Protein AF-A0A380P941-F1 (afdb_monomer_lite)

Sequence (86 aa):
MPIQTAFADGLIRSDPTFNVRLPKASKQDKTVKYLEKAQMYVLLNEIEANPLTPRRFAIYISLLSGLRLGEVLALTLDDVDTNPKN

Secondary structure (DSSP, 8-state):
-HHHHHHHTTSSSS-TTTT--PPP---------PPPHHHHHHHHHHHHHS---HHHHHHHHHHHH---HHHHHH--GGG--SS---

Radius of gyration: 21.41 Å; chains: 1; bounding box: 41×23×50 Å

Organism: Weissella viridescens (NCBI:txid1629)

Structure (mmCIF, N/CA/C/O backbone):
data_AF-A0A380P941-F1
#
_entry.id   AF-A0A380P941-F1
#
loop_
_atom_site.group_PDB
_atom_site.id
_atom_site.type_symbol
_atom_site.label_atom_id
_atom_site.label_alt_id
_atom_site.label_comp_id
_atom_site.label_asym_id
_atom_site.label_entity_id
_atom_site.label_seq_id
_atom_site.pdbx_PDB_ins_code
_atom_site.Cartn_x
_atom_site.Cartn_y
_atom_site.Cartn_z
_atom_site.occupancy
_atom_site.B_iso_or_equiv
_atom_site.auth_seq_id
_atom_site.auth_comp_id
_atom_site.auth_asym_id
_atom_site.auth_atom_id
_atom_site.pdbx_PDB_model_num
ATOM 1 N N . MET A 1 1 ? -19.169 9.653 27.506 1.00 64.44 1 MET A N 1
ATOM 2 C CA . MET A 1 1 ? -18.639 8.905 26.342 1.00 64.44 1 MET A CA 1
ATOM 3 C C . MET A 1 1 ? -19.572 7.742 26.045 1.00 64.44 1 MET A C 1
ATOM 5 O O . MET A 1 1 ? -19.951 7.083 27.004 1.00 64.44 1 MET A O 1
ATOM 9 N N . PRO A 1 2 ? -19.903 7.456 24.772 1.00 82.56 2 PRO A N 1
ATOM 10 C CA . PRO A 1 2 ? -20.894 6.434 24.409 1.00 82.56 2 PRO A CA 1
ATOM 11 C C . PRO A 1 2 ? -20.608 5.047 25.005 1.00 82.56 2 PRO A C 1
ATOM 13 O O . PRO A 1 2 ? -21.520 4.378 25.471 1.00 82.56 2 PRO A O 1
ATOM 16 N N . ILE A 1 3 ? -19.331 4.650 25.066 1.00 87.06 3 ILE A N 1
ATOM 17 C CA . ILE A 1 3 ? -18.891 3.358 25.623 1.00 87.06 3 ILE A CA 1
ATOM 18 C C . ILE A 1 3 ? -19.139 3.258 27.135 1.00 87.06 3 ILE A C 1
ATOM 20 O O . ILE A 1 3 ? -19.604 2.231 27.617 1.00 87.06 3 ILE A O 1
ATOM 24 N N . GLN A 1 4 ? -18.868 4.329 27.885 1.00 86.06 4 GLN A N 1
ATOM 25 C CA . GLN A 1 4 ? -19.074 4.352 29.338 1.00 86.06 4 GLN A CA 1
ATOM 26 C C . GLN A 1 4 ? -20.561 4.307 29.690 1.00 86.06 4 GLN A C 1
ATOM 28 O O . GLN A 1 4 ? -20.953 3.615 30.623 1.00 86.06 4 GLN A O 1
ATOM 33 N N . THR A 1 5 ? -21.386 5.013 28.914 1.00 88.88 5 THR A N 1
ATOM 34 C CA . THR A 1 5 ? -22.845 4.981 29.047 1.00 88.88 5 THR A CA 1
ATOM 35 C C . THR A 1 5 ? -23.383 3.586 28.730 1.00 88.88 5 THR A C 1
ATOM 37 O O . THR A 1 5 ? -24.094 3.021 29.544 1.00 88.88 5 THR A O 1
ATOM 40 N N . ALA A 1 6 ? -22.937 2.957 27.637 1.00 88.62 6 ALA A N 1
ATOM 41 C CA . ALA A 1 6 ? -23.336 1.591 27.293 1.00 88.62 6 ALA A CA 1
ATOM 42 C C . ALA A 1 6 ? -22.923 0.542 28.344 1.00 88.62 6 ALA A C 1
ATOM 44 O O . ALA A 1 6 ? -23.636 -0.441 28.542 1.00 88.62 6 ALA A O 1
ATOM 45 N N . PHE A 1 7 ? -21.786 0.728 29.024 1.00 90.38 7 PHE A N 1
ATOM 46 C CA . PHE A 1 7 ? -21.392 -0.123 30.149 1.00 90.38 7 PHE A CA 1
ATOM 47 C C . PHE A 1 7 ? -22.289 0.100 31.376 1.00 90.38 7 PHE A C 1
ATOM 49 O O . PHE A 1 7 ? -22.747 -0.870 31.974 1.00 90.38 7 PHE A O 1
ATOM 56 N N . ALA A 1 8 ? -22.587 1.359 31.720 1.00 87.75 8 ALA A N 1
ATOM 57 C CA . ALA A 1 8 ? -23.474 1.707 32.834 1.00 87.75 8 ALA A CA 1
ATOM 58 C C . ALA A 1 8 ? -24.921 1.230 32.613 1.00 87.75 8 ALA A C 1
ATOM 60 O O . ALA A 1 8 ? -25.564 0.759 33.548 1.00 87.75 8 ALA A O 1
ATOM 61 N N . ASP A 1 9 ? -25.390 1.280 31.367 1.00 92.94 9 ASP A N 1
ATOM 62 C CA . ASP A 1 9 ? -26.710 0.809 30.943 1.00 92.94 9 ASP A CA 1
ATOM 63 C C . ASP A 1 9 ? -26.771 -0.727 30.789 1.00 92.94 9 ASP A C 1
ATOM 65 O O . ASP A 1 9 ? -27.816 -1.282 30.456 1.00 92.94 9 ASP A O 1
ATOM 69 N N . GLY A 1 10 ? -25.654 -1.438 30.998 1.00 90.25 10 GLY A N 1
ATOM 70 C CA . GLY A 1 10 ? -25.575 -2.900 30.899 1.00 90.25 10 GLY A CA 1
ATOM 71 C C . GLY A 1 10 ? -25.637 -3.462 29.472 1.00 90.25 10 GLY A C 1
ATOM 72 O O . GLY A 1 10 ? -25.742 -4.677 29.299 1.00 90.25 10 GLY A O 1
ATOM 73 N N . LEU A 1 11 ? -25.543 -2.611 28.443 1.00 91.88 11 LEU A N 1
ATOM 74 C CA . LEU A 1 11 ? -25.531 -3.009 27.028 1.00 91.88 11 LEU A CA 1
ATOM 75 C C . LEU A 1 11 ? -24.255 -3.774 26.649 1.00 91.88 11 LEU A C 1
ATOM 77 O O . LEU A 1 11 ? -24.269 -4.609 25.744 1.00 91.88 11 LEU A O 1
ATOM 81 N N . ILE A 1 12 ? -23.151 -3.508 27.349 1.00 91.56 12 ILE A N 1
ATOM 82 C CA . ILE A 1 12 ? -21.892 -4.246 27.226 1.00 91.56 12 ILE A CA 1
ATOM 83 C C . ILE A 1 12 ? -21.442 -4.762 28.591 1.00 91.56 12 ILE A C 1
ATOM 85 O O . ILE A 1 12 ? -21.598 -4.101 29.612 1.00 91.56 12 ILE A O 1
ATOM 89 N N . ARG A 1 13 ? -20.848 -5.960 28.602 1.00 89.69 13 ARG A N 1
ATOM 90 C CA . ARG A 1 13 ? -20.432 -6.651 29.838 1.00 89.69 13 ARG A CA 1
ATOM 91 C C . ARG A 1 13 ? -19.150 -6.096 30.460 1.00 89.69 13 ARG A C 1
ATOM 93 O O . ARG A 1 13 ? -18.881 -6.353 31.627 1.00 89.69 13 ARG A O 1
ATOM 100 N N . SER A 1 14 ? -18.340 -5.389 29.681 1.00 87.94 14 SER A N 1
ATOM 101 C CA . SER A 1 14 ? -17.047 -4.853 30.102 1.00 87.94 14 SER A CA 1
ATOM 102 C C . SER A 1 14 ? -16.718 -3.604 29.302 1.00 87.94 14 SER A C 1
ATOM 104 O O . SER A 1 14 ? -16.975 -3.578 28.099 1.00 87.94 14 SER A O 1
ATOM 106 N N . ASP A 1 15 ? -16.099 -2.616 29.940 1.00 88.12 15 ASP A N 1
ATOM 107 C CA . ASP A 1 15 ? -15.569 -1.436 29.262 1.00 88.12 15 ASP A CA 1
ATOM 108 C C . ASP A 1 15 ? -14.270 -1.794 28.499 1.00 88.12 15 ASP A C 1
ATOM 110 O O . ASP A 1 15 ? -13.246 -2.059 29.135 1.00 88.12 15 ASP A O 1
ATOM 114 N N . PRO A 1 16 ? -14.268 -1.796 27.150 1.00 86.69 16 PRO A N 1
ATOM 115 C CA . PRO A 1 16 ? -13.085 -2.108 26.345 1.00 86.69 16 PRO A CA 1
ATOM 116 C C . PRO A 1 16 ? -12.003 -1.019 26.413 1.00 86.69 16 PRO A C 1
ATOM 118 O O . PRO A 1 16 ? -10.887 -1.234 25.945 1.00 86.69 16 PRO A O 1
ATOM 121 N N . THR A 1 17 ? -12.321 0.157 26.963 1.00 86.19 17 THR A N 1
ATOM 122 C CA . THR A 1 17 ? -11.373 1.265 27.146 1.00 86.19 17 THR A CA 1
ATOM 123 C C . THR A 1 17 ? -10.667 1.214 28.497 1.00 86.19 17 THR A C 1
ATOM 125 O O . THR A 1 17 ? -9.662 1.904 28.703 1.00 86.19 17 THR A O 1
ATOM 128 N N . PHE A 1 18 ? -11.146 0.365 29.410 1.00 85.19 18 PHE A N 1
ATOM 129 C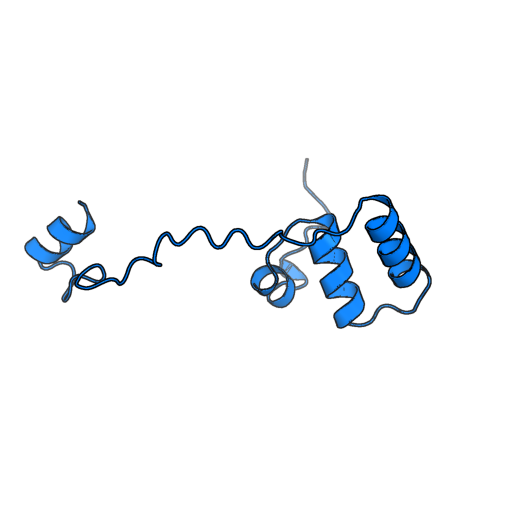 CA . PHE A 1 18 ? -10.566 0.226 30.732 1.00 85.19 18 PHE A CA 1
ATOM 130 C C . PHE A 1 18 ? -9.120 -0.273 30.634 1.00 85.19 18 PHE A C 1
ATOM 132 O O . PHE A 1 18 ? -8.836 -1.322 30.058 1.00 85.19 18 PHE A O 1
ATOM 139 N N . ASN A 1 19 ? -8.193 0.492 31.216 1.00 85.06 19 ASN A N 1
ATOM 140 C CA . ASN A 1 19 ? -6.759 0.195 31.223 1.00 85.06 19 ASN A CA 1
ATOM 141 C C . ASN A 1 19 ? -6.100 0.132 29.827 1.00 85.06 19 ASN A C 1
ATOM 143 O O . ASN A 1 19 ? -5.049 -0.496 29.657 1.00 85.06 19 ASN A O 1
ATOM 147 N N . VAL A 1 20 ? -6.682 0.797 28.821 1.00 86.12 20 VAL A N 1
ATOM 148 C CA . VAL A 1 20 ? -6.023 0.943 27.520 1.00 86.12 20 VAL A CA 1
ATOM 149 C C . VAL A 1 20 ? -4.709 1.693 27.706 1.00 86.12 20 VAL A C 1
ATOM 151 O O . VAL A 1 20 ? -4.658 2.843 28.145 1.00 86.12 20 VAL A O 1
ATOM 154 N N . ARG A 1 21 ? -3.615 1.028 27.335 1.00 83.88 21 ARG A N 1
ATOM 155 C CA . ARG A 1 21 ? -2.300 1.655 27.259 1.00 83.88 21 ARG A CA 1
ATOM 156 C C . ARG A 1 21 ? -2.247 2.479 25.986 1.00 83.88 21 ARG A C 1
ATOM 158 O O . ARG A 1 21 ? -2.036 1.936 24.904 1.00 83.88 21 ARG A O 1
A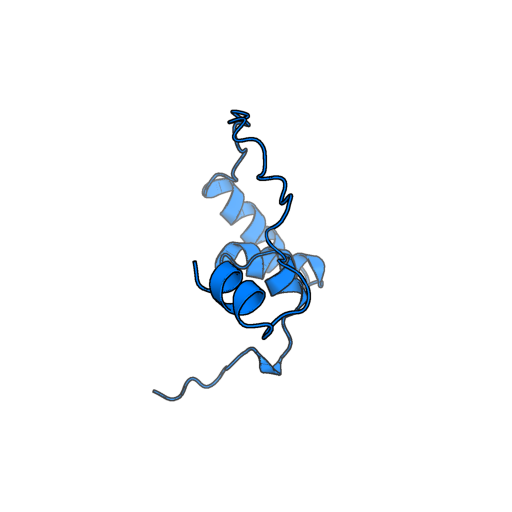TOM 165 N N . LEU A 1 22 ? -2.425 3.788 26.122 1.00 82.50 22 LEU A N 1
ATOM 166 C CA . LEU A 1 22 ? -2.147 4.692 25.017 1.00 82.50 22 LEU A CA 1
ATOM 167 C C . LEU A 1 22 ? -0.667 4.554 24.635 1.00 82.50 22 LEU A C 1
ATOM 169 O O . LEU A 1 22 ? 0.190 4.487 25.527 1.00 82.50 22 LEU A O 1
ATOM 173 N N . PRO A 1 23 ? -0.344 4.481 23.332 1.00 80.88 23 PRO A N 1
ATOM 174 C CA . PRO A 1 23 ? 1.042 4.474 22.902 1.00 80.88 23 PRO A CA 1
ATOM 175 C C . PRO A 1 23 ? 1.733 5.699 23.501 1.00 80.88 23 PRO A C 1
ATOM 177 O O . PRO A 1 23 ? 1.212 6.814 23.433 1.00 80.88 23 PRO A O 1
ATOM 180 N N . LYS A 1 24 ? 2.891 5.486 24.142 1.00 71.31 24 LYS A N 1
ATOM 181 C CA . LYS A 1 24 ? 3.683 6.590 24.690 1.00 71.31 24 LYS A CA 1
ATOM 182 C C . LYS A 1 24 ? 3.916 7.581 23.555 1.00 71.31 24 LYS A C 1
ATOM 184 O O . LYS A 1 24 ? 4.484 7.208 22.532 1.00 71.31 24 LYS A O 1
ATOM 189 N N . ALA A 1 25 ? 3.528 8.837 23.758 1.00 62.50 25 ALA A N 1
ATOM 190 C CA . ALA A 1 25 ? 3.809 9.943 22.847 1.00 62.50 25 ALA A CA 1
ATOM 191 C C . ALA A 1 25 ? 5.309 10.306 22.836 1.00 62.50 25 ALA A C 1
ATOM 193 O O . ALA A 1 25 ? 5.675 11.477 22.761 1.00 62.50 25 ALA A O 1
ATOM 194 N N . SER A 1 26 ? 6.206 9.317 22.944 1.00 60.38 26 SER A N 1
ATOM 195 C CA . SER A 1 26 ? 7.603 9.531 22.620 1.00 60.38 26 SER A CA 1
ATOM 196 C C . SER A 1 26 ? 7.641 9.786 21.122 1.00 60.38 26 SER A C 1
ATOM 198 O O . SER A 1 26 ? 7.592 8.847 20.323 1.00 60.38 26 SER A O 1
ATOM 200 N N . LYS A 1 27 ? 7.714 11.067 20.756 1.00 60.56 27 LYS A N 1
ATOM 201 C CA . LYS A 1 27 ? 8.317 11.496 19.502 1.00 60.56 27 LYS A CA 1
ATOM 202 C C . LYS A 1 27 ? 9.738 10.945 19.517 1.00 60.56 27 LYS A C 1
ATOM 204 O O . LYS A 1 27 ? 10.669 11.586 19.982 1.00 60.56 27 LYS A O 1
ATOM 209 N N . GLN A 1 28 ? 9.897 9.688 19.119 1.00 61.56 28 GLN A N 1
ATOM 210 C CA . GLN A 1 28 ? 11.165 9.295 18.556 1.00 61.56 28 GLN A CA 1
ATOM 211 C C . GLN A 1 28 ? 11.225 10.097 17.268 1.00 61.56 28 GLN A C 1
ATOM 213 O O . GLN A 1 28 ? 10.438 9.830 16.359 1.00 61.56 28 GLN A O 1
ATOM 218 N N . ASP A 1 29 ? 12.122 11.079 17.216 1.00 60.69 29 ASP A N 1
ATOM 219 C CA . ASP A 1 29 ? 12.587 11.687 15.972 1.00 60.69 29 ASP A CA 1
ATOM 220 C C . ASP A 1 29 ? 13.331 10.607 15.173 1.00 60.69 29 ASP A C 1
ATOM 222 O O . ASP A 1 29 ? 14.536 10.652 14.938 1.00 60.69 29 ASP A O 1
ATOM 226 N N . LYS A 1 30 ? 12.613 9.547 14.796 1.00 63.59 30 LYS A N 1
ATOM 227 C CA . LYS A 1 30 ? 13.025 8.684 13.711 1.00 63.59 30 LYS A CA 1
ATOM 228 C C . LYS A 1 30 ? 12.912 9.581 12.501 1.00 63.59 30 LYS A C 1
ATOM 230 O O . LYS A 1 30 ? 11.808 9.883 12.059 1.00 63.59 30 LYS A O 1
ATOM 235 N N . THR A 1 31 ? 14.055 10.029 12.001 1.00 68.62 31 THR A N 1
ATOM 236 C CA . THR A 1 31 ? 14.165 10.561 10.651 1.00 68.62 31 THR A CA 1
ATOM 237 C C . THR A 1 31 ? 13.645 9.473 9.723 1.00 68.62 31 THR A C 1
ATOM 239 O O . THR A 1 31 ? 14.322 8.487 9.428 1.00 68.62 31 THR A O 1
ATOM 242 N N . VAL A 1 32 ? 12.361 9.566 9.381 1.00 66.12 32 VAL A N 1
ATOM 243 C CA . VAL A 1 32 ? 11.715 8.580 8.531 1.00 66.12 32 VAL A CA 1
ATOM 244 C C . VAL A 1 32 ? 12.402 8.700 7.179 1.00 66.12 32 VAL A C 1
ATOM 246 O O . VAL A 1 32 ? 12.331 9.738 6.525 1.00 66.12 32 VAL A O 1
ATOM 249 N N . LYS A 1 33 ? 13.153 7.662 6.803 1.00 77.88 33 LYS A N 1
ATOM 250 C CA . LYS A 1 33 ? 13.794 7.581 5.493 1.00 77.88 33 LYS A CA 1
ATOM 251 C C . LYS A 1 33 ? 12.709 7.269 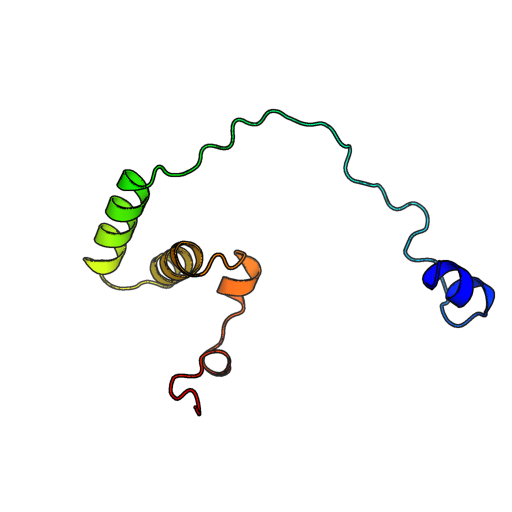4.475 1.00 77.88 33 LYS A C 1
ATOM 253 O O . LYS A 1 33 ? 12.342 6.110 4.295 1.00 77.88 33 LYS A O 1
ATOM 258 N N . TYR A 1 34 ? 12.166 8.313 3.872 1.00 82.50 34 TYR A N 1
ATOM 259 C CA . TYR A 1 34 ? 11.286 8.186 2.722 1.00 82.50 34 TYR A CA 1
ATOM 260 C C . TYR A 1 34 ? 12.114 7.911 1.464 1.00 82.50 34 TYR A C 1
ATOM 262 O O . TYR A 1 34 ? 13.297 8.253 1.407 1.00 82.50 34 TYR A O 1
ATOM 270 N N . LEU A 1 35 ? 11.496 7.282 0.463 1.00 87.06 35 LEU A N 1
ATOM 271 C CA . LEU A 1 35 ? 12.062 7.300 -0.881 1.00 87.06 35 LEU A CA 1
ATOM 272 C C . LEU A 1 35 ? 11.918 8.708 -1.451 1.00 87.06 35 LEU A C 1
ATOM 274 O O . LEU A 1 35 ? 10.827 9.278 -1.446 1.00 87.06 35 LEU A O 1
ATOM 278 N N . GLU A 1 36 ? 13.004 9.225 -2.009 1.00 90.56 36 GLU A N 1
ATOM 279 C CA . GLU A 1 36 ? 12.936 10.413 -2.850 1.00 90.56 36 GLU A CA 1
ATOM 280 C C . GLU A 1 36 ? 12.171 10.101 -4.140 1.00 90.56 36 GLU A C 1
ATOM 282 O O . GLU A 1 36 ? 12.200 8.976 -4.651 1.00 90.56 36 GLU A O 1
ATOM 287 N N . LYS A 1 37 ? 11.536 11.117 -4.731 1.00 91.50 37 LYS A N 1
ATOM 288 C CA . LYS A 1 37 ? 10.724 10.953 -5.949 1.00 91.50 37 LYS A CA 1
ATOM 289 C C . LYS A 1 37 ? 11.498 10.276 -7.090 1.00 91.50 37 LYS A C 1
ATOM 291 O O . LYS A 1 37 ? 10.965 9.415 -7.781 1.00 91.50 37 LYS A O 1
ATOM 296 N N . ALA A 1 38 ? 12.774 10.621 -7.269 1.00 94.31 38 ALA A N 1
ATOM 297 C CA . ALA A 1 38 ? 13.622 9.996 -8.284 1.00 94.31 38 ALA A CA 1
ATOM 298 C C . ALA A 1 38 ? 13.853 8.498 -8.014 1.00 94.31 38 ALA A C 1
ATOM 300 O O . ALA A 1 38 ? 13.793 7.686 -8.932 1.00 94.31 38 ALA A O 1
ATOM 301 N N . GLN A 1 39 ? 14.065 8.121 -6.751 1.00 93.69 39 GLN A N 1
ATOM 302 C CA . GLN A 1 39 ? 14.266 6.725 -6.354 1.00 93.69 39 GLN A CA 1
ATOM 303 C C . GLN A 1 39 ? 12.982 5.908 -6.527 1.00 93.69 39 GLN A C 1
ATOM 305 O O . GLN A 1 39 ? 13.041 4.753 -6.942 1.00 93.69 39 GLN A O 1
ATOM 310 N N . MET A 1 40 ? 11.824 6.517 -6.247 1.00 94.38 40 MET A N 1
ATOM 311 C CA . MET A 1 40 ? 10.516 5.906 -6.480 1.00 94.38 40 MET A CA 1
ATOM 312 C C . MET A 1 40 ? 10.350 5.520 -7.955 1.00 94.38 40 MET A C 1
ATOM 314 O O . MET A 1 40 ? 9.965 4.390 -8.238 1.00 94.38 40 MET A O 1
ATOM 318 N N . TYR A 1 41 ? 10.678 6.416 -8.892 1.00 95.44 41 TYR A N 1
ATOM 319 C CA . TYR A 1 41 ? 10.579 6.101 -10.321 1.00 95.44 41 TYR A CA 1
ATOM 320 C C . TYR A 1 41 ? 11.556 5.013 -10.764 1.00 95.44 41 TYR A C 1
ATOM 322 O O . TYR A 1 41 ? 11.198 4.188 -11.595 1.00 95.44 41 TYR A O 1
ATOM 330 N N . VAL A 1 42 ? 12.765 4.962 -10.197 1.00 96.38 42 VAL A N 1
ATOM 331 C CA . VAL A 1 42 ? 13.707 3.865 -10.479 1.00 96.38 42 VAL A CA 1
ATOM 332 C C . VAL A 1 42 ? 13.112 2.517 -10.064 1.00 96.38 42 VAL A C 1
ATOM 334 O O . VAL A 1 42 ? 13.186 1.558 -10.829 1.00 96.38 42 VAL A O 1
ATOM 337 N N . LEU A 1 43 ? 12.488 2.449 -8.885 1.00 94.88 43 LEU A N 1
ATOM 338 C CA . LEU A 1 43 ? 11.814 1.239 -8.412 1.00 94.88 43 LEU A CA 1
ATOM 339 C C . LEU A 1 43 ? 10.602 0.878 -9.282 1.00 94.88 43 LEU A C 1
ATOM 341 O O . LEU A 1 43 ? 10.428 -0.289 -9.621 1.00 94.88 43 LEU A O 1
ATOM 345 N N . LEU A 1 44 ? 9.788 1.867 -9.659 1.00 95.62 44 LEU A N 1
ATOM 346 C CA . LEU A 1 44 ? 8.634 1.661 -10.536 1.00 95.62 44 LEU A CA 1
ATOM 347 C C . LEU A 1 44 ? 9.072 1.065 -11.882 1.00 95.62 44 LEU A C 1
ATOM 349 O O . LEU A 1 44 ? 8.548 0.037 -12.297 1.00 95.62 44 LEU A O 1
ATOM 353 N N . ASN A 1 45 ? 10.099 1.654 -12.500 1.00 96.12 45 ASN A N 1
ATOM 354 C CA . ASN A 1 45 ? 10.643 1.189 -13.773 1.00 96.12 45 ASN A CA 1
ATOM 355 C C . ASN A 1 45 ? 11.214 -0.234 -13.672 1.00 96.12 45 ASN A C 1
ATOM 357 O O . ASN A 1 45 ? 11.060 -1.014 -14.606 1.00 96.12 45 ASN A O 1
ATOM 361 N N . GLU A 1 46 ? 11.865 -0.597 -12.557 1.00 95.81 46 GLU A N 1
ATOM 362 C CA . GLU A 1 46 ? 12.335 -1.977 -12.347 1.00 95.81 46 GLU A CA 1
ATOM 363 C C . GLU A 1 46 ? 11.168 -2.958 -12.290 1.00 95.81 46 GLU A C 1
ATOM 365 O O . GLU A 1 46 ? 11.230 -4.014 -12.919 1.00 95.81 46 GLU A O 1
ATOM 370 N N . ILE A 1 47 ? 10.098 -2.606 -11.577 1.00 96.44 47 ILE A N 1
ATOM 371 C CA . ILE A 1 47 ? 8.924 -3.466 -11.450 1.00 96.44 47 ILE A CA 1
ATOM 372 C C . ILE A 1 47 ? 8.241 -3.649 -12.809 1.00 96.44 47 ILE A C 1
ATOM 374 O O . ILE A 1 47 ? 7.905 -4.778 -13.159 1.00 96.44 47 ILE A O 1
ATOM 378 N N . GLU A 1 48 ? 8.066 -2.569 -13.574 1.00 94.56 48 GLU A N 1
ATOM 379 C CA . GLU A 1 48 ? 7.393 -2.586 -14.881 1.00 94.56 48 GLU A CA 1
ATOM 380 C C . GLU A 1 48 ? 8.216 -3.284 -15.973 1.00 94.56 48 GLU A C 1
ATOM 382 O O . GLU A 1 48 ? 7.653 -3.926 -16.857 1.00 94.56 48 GLU A O 1
ATOM 387 N N . ALA A 1 49 ? 9.549 -3.209 -15.907 1.00 97.00 49 ALA A N 1
ATOM 388 C CA . ALA A 1 49 ? 10.435 -3.847 -16.881 1.00 97.00 49 ALA A CA 1
ATOM 389 C C . ALA A 1 49 ? 10.595 -5.366 -16.682 1.00 97.00 49 ALA A C 1
ATOM 391 O O . ALA A 1 49 ? 11.200 -6.036 -17.520 1.00 97.00 49 ALA A O 1
ATOM 392 N N . ASN A 1 50 ? 10.098 -5.922 -15.576 1.00 96.00 50 ASN A N 1
ATOM 393 C CA . ASN A 1 50 ? 10.301 -7.318 -15.213 1.00 96.00 50 ASN A CA 1
ATOM 394 C C . ASN A 1 50 ? 8.974 -8.075 -15.047 1.00 96.00 50 ASN A C 1
ATOM 396 O O . ASN A 1 50 ? 7.933 -7.470 -14.801 1.00 96.00 50 ASN A O 1
ATOM 400 N N . PRO A 1 51 ? 8.989 -9.423 -15.099 1.00 96.50 51 PRO A N 1
ATOM 401 C CA . PRO A 1 51 ? 7.792 -10.211 -14.844 1.00 96.50 51 PRO A CA 1
ATOM 402 C C . PRO A 1 51 ? 7.168 -9.888 -13.487 1.00 96.50 51 PRO A C 1
ATOM 404 O O . PRO A 1 51 ? 7.854 -9.820 -12.453 1.00 96.50 51 PRO A O 1
ATOM 407 N N . LEU A 1 52 ? 5.847 -9.728 -13.503 1.00 92.88 52 LEU A N 1
ATOM 408 C CA . LEU A 1 52 ? 5.065 -9.426 -12.321 1.00 92.88 52 LEU A CA 1
ATOM 409 C C . LEU A 1 52 ? 5.068 -10.639 -11.380 1.00 92.88 52 LEU A C 1
ATOM 411 O O . LEU A 1 52 ? 4.678 -11.744 -11.749 1.00 92.88 52 LEU A O 1
ATOM 415 N N . THR A 1 53 ? 5.515 -10.425 -10.147 1.00 95.06 53 THR A N 1
ATOM 416 C CA . THR A 1 53 ? 5.421 -11.404 -9.055 1.00 95.06 53 THR A CA 1
ATOM 417 C C . THR A 1 53 ? 4.466 -10.869 -7.991 1.00 95.06 53 THR A C 1
ATOM 419 O O . THR A 1 53 ? 4.299 -9.650 -7.911 1.00 95.06 53 THR A O 1
ATOM 422 N N . PRO A 1 54 ? 3.898 -11.711 -7.107 1.00 91.38 54 PRO A N 1
ATOM 423 C CA . PRO A 1 54 ? 3.020 -11.232 -6.035 1.00 91.38 54 PRO A CA 1
ATOM 424 C C . PRO A 1 54 ? 3.660 -10.132 -5.175 1.00 91.38 54 PRO A C 1
ATOM 426 O O . PRO A 1 54 ? 3.009 -9.164 -4.796 1.00 91.38 54 PRO A O 1
ATOM 429 N N . ARG A 1 55 ? 4.974 -10.230 -4.929 1.00 92.38 55 ARG A N 1
ATOM 430 C CA . ARG A 1 55 ? 5.732 -9.210 -4.191 1.00 92.38 55 ARG A CA 1
ATOM 431 C C . ARG A 1 55 ? 5.846 -7.900 -4.972 1.00 92.38 55 ARG A C 1
ATOM 433 O O . ARG A 1 55 ? 5.617 -6.842 -4.396 1.00 92.38 55 ARG A O 1
ATOM 440 N N . ARG A 1 56 ? 6.205 -7.965 -6.259 1.00 94.75 56 ARG A N 1
ATOM 441 C CA . ARG A 1 56 ? 6.306 -6.776 -7.124 1.00 94.75 56 ARG A CA 1
ATOM 442 C C . ARG A 1 56 ? 4.952 -6.087 -7.277 1.00 94.75 56 ARG A C 1
ATOM 444 O O . ARG A 1 56 ? 4.885 -4.872 -7.163 1.00 94.75 56 ARG A O 1
ATOM 451 N N . PHE A 1 57 ? 3.885 -6.864 -7.436 1.00 92.38 57 PHE A N 1
ATOM 452 C CA . PHE A 1 57 ? 2.517 -6.361 -7.502 1.00 92.38 57 PHE A CA 1
ATOM 453 C C . PHE A 1 57 ? 2.091 -5.651 -6.211 1.00 92.38 57 PHE A C 1
ATOM 455 O O . PHE A 1 57 ? 1.597 -4.528 -6.265 1.00 92.38 57 PHE A O 1
ATOM 462 N N . ALA A 1 58 ? 2.358 -6.252 -5.046 1.00 93.50 58 ALA A N 1
ATOM 463 C CA . ALA A 1 58 ? 2.051 -5.624 -3.763 1.00 93.50 58 ALA A CA 1
ATOM 464 C C . ALA A 1 58 ? 2.800 -4.292 -3.581 1.00 93.50 58 ALA A C 1
ATOM 466 O O . ALA A 1 58 ? 2.197 -3.293 -3.197 1.00 93.50 58 ALA A O 1
ATOM 467 N N . ILE A 1 59 ? 4.097 -4.253 -3.912 1.00 93.69 59 ILE A N 1
ATOM 468 C CA . ILE A 1 59 ? 4.894 -3.017 -3.852 1.00 93.69 59 ILE A CA 1
ATOM 469 C C . ILE A 1 59 ? 4.332 -1.968 -4.817 1.00 93.69 59 ILE A C 1
ATOM 471 O O . ILE A 1 59 ? 4.176 -0.818 -4.421 1.00 93.69 59 ILE A O 1
ATOM 475 N N . TYR A 1 60 ? 3.994 -2.361 -6.047 1.00 94.75 60 TYR A N 1
ATOM 476 C CA . TYR A 1 60 ? 3.434 -1.476 -7.068 1.00 94.75 60 TYR A CA 1
ATOM 477 C C . TYR A 1 60 ? 2.141 -0.797 -6.601 1.00 94.75 60 TYR A C 1
ATOM 479 O O . TYR A 1 60 ? 2.040 0.429 -6.628 1.00 94.75 60 TYR A O 1
ATOM 487 N N . ILE A 1 61 ? 1.182 -1.576 -6.088 1.00 93.94 61 ILE A N 1
ATOM 488 C CA . ILE A 1 61 ? -0.079 -1.036 -5.567 1.00 93.94 61 ILE A CA 1
ATOM 489 C C . ILE A 1 61 ? 0.181 -0.122 -4.374 1.00 93.94 61 ILE A C 1
ATOM 491 O O . ILE A 1 61 ? -0.342 0.992 -4.349 1.00 93.94 61 ILE A O 1
ATOM 495 N N . SER A 1 62 ? 0.992 -0.546 -3.399 1.00 93.19 62 SER A N 1
ATOM 496 C CA . SER A 1 62 ? 1.307 0.287 -2.231 1.00 93.19 62 SER A CA 1
ATOM 497 C C . SER A 1 62 ? 1.924 1.632 -2.628 1.00 93.19 62 SER A C 1
ATOM 499 O O . SER A 1 62 ? 1.598 2.651 -2.023 1.00 93.19 62 SER A O 1
ATOM 501 N N . LEU A 1 63 ? 2.782 1.646 -3.654 1.00 92.69 63 LEU A N 1
ATOM 502 C CA . LEU A 1 63 ? 3.465 2.848 -4.136 1.00 92.69 63 LEU A CA 1
ATOM 503 C C . LEU A 1 63 ? 2.501 3.857 -4.780 1.00 92.69 63 LEU A C 1
ATOM 505 O O . LEU A 1 63 ? 2.702 5.060 -4.637 1.00 92.69 63 LEU A O 1
ATOM 509 N N . LEU A 1 64 ? 1.479 3.374 -5.497 1.00 93.19 64 LEU A N 1
ATOM 510 C CA . LEU A 1 64 ? 0.595 4.210 -6.319 1.00 93.19 64 LEU A CA 1
ATOM 511 C C . LEU A 1 64 ? -0.746 4.556 -5.660 1.00 93.19 64 LEU A C 1
ATOM 513 O O . LEU A 1 64 ? -1.322 5.594 -5.972 1.00 93.19 64 LEU A O 1
ATOM 517 N N . SER A 1 65 ? -1.247 3.709 -4.759 1.00 92.25 65 SER A N 1
ATOM 518 C CA . SER A 1 65 ? -2.567 3.876 -4.125 1.00 92.25 65 SER A CA 1
ATOM 519 C C . SER A 1 65 ? -2.507 4.448 -2.708 1.00 92.25 65 SER A C 1
ATOM 521 O O . SER A 1 65 ? -3.516 4.923 -2.192 1.00 92.25 65 SER A O 1
ATOM 523 N N . GLY A 1 66 ? -1.345 4.376 -2.047 1.00 89.12 66 GLY A N 1
ATOM 524 C CA . GLY A 1 66 ? -1.214 4.745 -0.636 1.00 89.12 66 GLY A CA 1
ATOM 525 C C . GLY A 1 66 ? -1.912 3.785 0.337 1.00 89.12 66 GLY A C 1
ATOM 526 O O . GLY A 1 66 ? -2.007 4.099 1.525 1.00 89.12 66 GLY A O 1
ATOM 527 N N . LEU A 1 67 ? -2.382 2.624 -0.134 1.00 93.06 67 LEU A N 1
ATOM 528 C CA . LEU A 1 67 ? -2.970 1.589 0.715 1.00 93.06 67 LEU A CA 1
ATOM 529 C C . LEU A 1 67 ? -1.952 1.056 1.730 1.00 93.06 67 LEU A C 1
ATOM 531 O O . LEU A 1 67 ? -0.769 0.849 1.431 1.00 93.06 67 LEU A O 1
ATOM 535 N N . ARG A 1 68 ? -2.429 0.771 2.944 1.00 91.88 68 ARG A N 1
ATOM 536 C CA . ARG A 1 68 ? -1.636 0.089 3.971 1.00 91.88 68 ARG A CA 1
ATOM 537 C C . ARG A 1 68 ? -1.321 -1.330 3.520 1.00 91.88 68 ARG A C 1
ATOM 539 O O . ARG A 1 68 ? -2.107 -1.972 2.833 1.00 91.88 68 ARG A O 1
ATOM 546 N N . LEU A 1 69 ? -0.206 -1.875 4.006 1.00 91.00 69 LEU A N 1
ATOM 547 C CA . LEU A 1 69 ? 0.226 -3.230 3.649 1.00 91.00 69 LEU A CA 1
ATOM 548 C C . LEU A 1 69 ? -0.873 -4.285 3.870 1.00 91.00 69 LEU A C 1
ATOM 550 O O . LEU A 1 69 ? -1.069 -5.142 3.020 1.00 91.00 69 LEU A O 1
ATOM 554 N N . GLY A 1 70 ? -1.609 -4.206 4.984 1.00 91.69 70 GLY A N 1
ATOM 555 C CA . GLY A 1 70 ? -2.706 -5.139 5.260 1.00 91.69 70 GLY A CA 1
ATOM 556 C C . GLY A 1 70 ? -3.873 -5.020 4.277 1.00 91.69 70 GLY A C 1
ATOM 557 O O . GLY A 1 70 ? -4.474 -6.031 3.941 1.00 91.69 70 GLY A O 1
ATOM 558 N N . GLU A 1 71 ? -4.150 -3.813 3.782 1.00 93.88 71 GLU A N 1
ATOM 559 C CA . GLU A 1 71 ? -5.197 -3.561 2.785 1.00 93.88 71 GLU A CA 1
ATOM 560 C C . GLU A 1 71 ? -4.778 -4.154 1.432 1.00 93.88 71 GLU A C 1
ATOM 562 O O . GLU A 1 71 ? -5.538 -4.900 0.828 1.00 93.88 71 GLU A O 1
ATOM 567 N N . VAL A 1 72 ? -3.527 -3.933 1.007 1.00 94.44 72 VAL A N 1
ATOM 568 C CA . VAL A 1 72 ? -2.995 -4.503 -0.246 1.00 94.44 72 VAL A CA 1
ATOM 569 C C . VAL A 1 72 ? -2.997 -6.030 -0.238 1.00 94.44 72 VAL A C 1
ATOM 571 O O . VAL A 1 72 ? -3.310 -6.651 -1.248 1.00 94.44 72 VAL A O 1
ATOM 574 N N . LEU A 1 73 ? -2.651 -6.647 0.892 1.00 92.88 73 LEU A N 1
ATOM 575 C CA . LEU A 1 73 ? -2.621 -8.106 1.019 1.00 92.88 73 LEU A CA 1
ATOM 576 C C . LEU A 1 73 ? -4.016 -8.741 1.093 1.00 92.88 73 LEU A C 1
ATOM 578 O O . LEU A 1 73 ? -4.132 -9.942 0.863 1.00 92.88 73 LEU A O 1
ATOM 582 N N . ALA A 1 74 ? -5.042 -7.965 1.439 1.00 93.88 74 ALA A N 1
ATOM 583 C CA . ALA A 1 74 ? -6.421 -8.433 1.527 1.00 93.88 74 ALA A CA 1
ATOM 584 C C . ALA A 1 74 ? -7.211 -8.245 0.221 1.00 93.88 74 ALA A C 1
ATOM 586 O O . ALA A 1 74 ? -8.322 -8.757 0.134 1.00 93.88 74 ALA A O 1
ATOM 587 N N . LEU A 1 75 ? -6.656 -7.536 -0.772 1.00 91.81 75 LEU A N 1
ATOM 588 C CA . LEU A 1 75 ? -7.321 -7.286 -2.051 1.00 91.81 75 LEU A CA 1
ATOM 589 C C . LEU A 1 75 ? -7.636 -8.586 -2.794 1.00 91.81 75 LEU A C 1
ATOM 591 O O . LEU A 1 75 ? -6.770 -9.435 -3.019 1.00 91.81 75 LEU A O 1
ATOM 595 N N . THR A 1 76 ? -8.877 -8.678 -3.249 1.00 91.81 76 THR A N 1
ATOM 596 C CA . THR A 1 76 ? -9.384 -9.709 -4.148 1.00 91.81 76 THR A CA 1
ATOM 597 C C . THR A 1 76 ? -9.772 -9.094 -5.494 1.00 91.81 76 THR A C 1
ATOM 599 O O . THR A 1 76 ? -9.819 -7.874 -5.650 1.00 91.81 76 THR A O 1
ATOM 602 N N . LEU A 1 77 ? -10.034 -9.930 -6.504 1.00 89.56 77 LEU A N 1
ATOM 603 C CA . LEU A 1 77 ? -10.472 -9.435 -7.817 1.00 89.56 77 LEU A CA 1
ATOM 604 C C . LEU A 1 77 ? -11.855 -8.773 -7.760 1.00 89.56 77 LEU A C 1
ATOM 606 O O . LEU A 1 77 ? -12.121 -7.880 -8.559 1.00 89.56 77 LEU A O 1
ATOM 610 N N . ASP A 1 78 ? -12.693 -9.164 -6.799 1.00 93.12 78 ASP A N 1
ATOM 611 C CA . ASP A 1 78 ? -14.028 -8.591 -6.602 1.00 93.12 78 ASP A CA 1
ATOM 612 C C . ASP A 1 78 ? -13.972 -7.153 -6.050 1.00 93.12 78 ASP A C 1
ATOM 614 O O . ASP A 1 78 ? -14.950 -6.414 -6.152 1.00 93.12 78 ASP A O 1
ATOM 618 N N . ASP A 1 79 ? -12.821 -6.728 -5.516 1.00 90.19 79 ASP A N 1
ATOM 619 C CA . ASP A 1 79 ? -12.599 -5.371 -5.001 1.00 90.19 79 ASP A CA 1
ATOM 620 C C . ASP A 1 79 ? -12.201 -4.365 -6.101 1.00 90.19 79 ASP A C 1
ATOM 622 O O . ASP A 1 79 ? -12.063 -3.169 -5.831 1.00 90.19 79 ASP A O 1
ATOM 626 N N . VAL A 1 80 ? -11.984 -4.825 -7.341 1.00 89.19 80 VAL A N 1
ATOM 627 C CA . VAL A 1 80 ? -11.515 -3.992 -8.458 1.00 89.19 80 VAL A CA 1
ATOM 628 C C . VAL A 1 80 ? -12.618 -3.825 -9.499 1.00 89.19 80 VAL A C 1
ATOM 630 O O . VAL A 1 80 ? -12.819 -4.678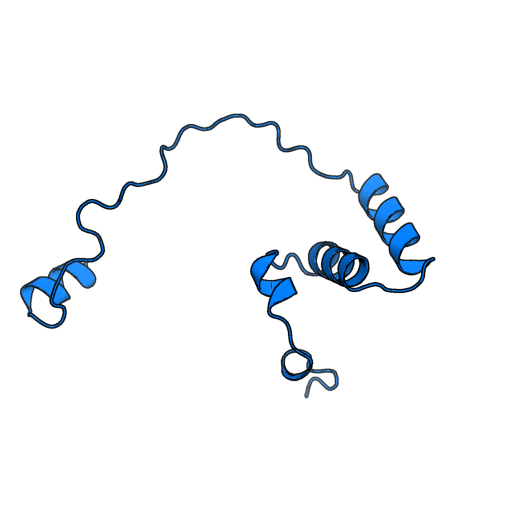 -10.365 1.00 89.19 80 VAL A O 1
ATOM 633 N N . ASP A 1 81 ? -13.297 -2.679 -9.466 1.00 90.19 81 ASP A N 1
ATOM 634 C CA . ASP A 1 81 ? -14.246 -2.312 -10.518 1.00 90.19 81 ASP A CA 1
ATOM 635 C C . ASP A 1 81 ? -13.505 -1.767 -11.749 1.00 90.19 81 ASP A C 1
ATOM 637 O O . ASP A 1 81 ? -12.913 -0.687 -11.731 1.00 90.19 81 ASP A O 1
ATOM 641 N N . THR A 1 82 ? -13.531 -2.540 -12.834 1.00 87.31 82 THR A N 1
ATOM 642 C CA . THR A 1 82 ? -12.928 -2.168 -14.124 1.00 87.31 82 THR A CA 1
ATOM 643 C C . THR A 1 82 ? -13.913 -1.485 -15.071 1.00 87.31 82 THR A C 1
ATOM 645 O O . THR A 1 82 ? -13.503 -1.004 -16.127 1.00 87.31 82 THR A O 1
ATOM 648 N N . ASN A 1 83 ? -15.195 -1.408 -14.705 1.00 87.62 83 ASN A N 1
ATOM 649 C CA . ASN A 1 83 ? -16.220 -0.710 -15.469 1.00 87.62 83 ASN A CA 1
ATOM 650 C C . ASN A 1 83 ? -17.001 0.248 -14.558 1.00 87.62 83 ASN A C 1
ATOM 652 O O . ASN A 1 83 ? -18.182 0.008 -14.276 1.00 87.62 83 ASN A O 1
ATOM 656 N N . PRO A 1 84 ? -16.357 1.344 -14.121 1.00 73.94 84 PRO A N 1
ATOM 657 C CA . PRO A 1 84 ? -17.015 2.334 -13.291 1.00 73.94 84 PRO A CA 1
ATOM 658 C C . PRO A 1 84 ? -18.214 2.899 -14.055 1.00 73.94 84 PRO A C 1
ATOM 660 O O . PRO A 1 84 ? -18.071 3.519 -15.113 1.00 73.94 84 PRO A O 1
ATOM 663 N N . LYS A 1 85 ? -19.422 2.663 -13.539 1.00 69.88 85 LYS A N 1
ATOM 664 C CA . LYS A 1 85 ? -20.623 3.312 -14.067 1.00 69.88 85 LYS A CA 1
ATOM 665 C C . LYS A 1 85 ? -20.541 4.801 -13.732 1.00 69.88 85 LYS A C 1
ATOM 667 O O . LYS A 1 85 ? -20.589 5.160 -12.558 1.00 69.88 85 LYS A O 1
ATOM 672 N N . ASN A 1 86 ? -20.388 5.625 -14.768 1.00 55.62 86 ASN A N 1
ATOM 673 C CA . ASN A 1 86 ? -20.602 7.072 -14.697 1.00 55.62 86 ASN A CA 1
ATOM 674 C C . ASN A 1 86 ? -22.040 7.396 -14.281 1.00 55.62 86 ASN A C 1
ATOM 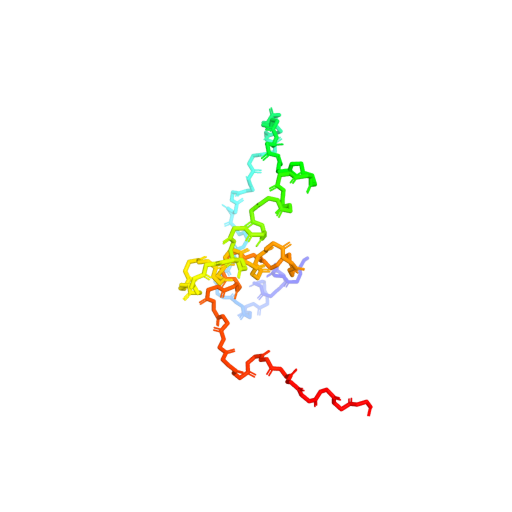676 O O . ASN A 1 86 ? -22.9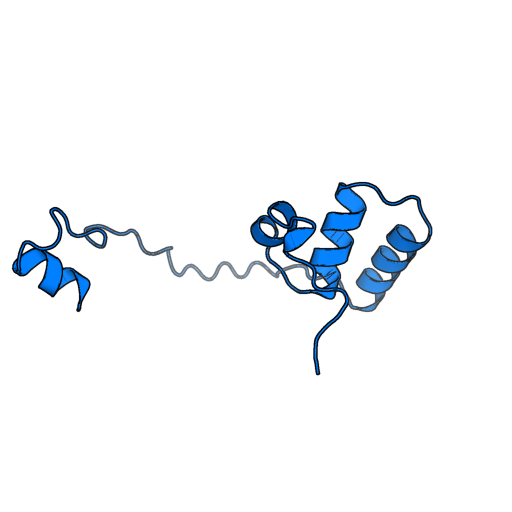58 6.694 -14.770 1.00 55.62 86 ASN A O 1
#

pLDDT: mean 86.92, std 10.36, range [55.62, 97.0]

InterPro domains:
  IPR002104 Integrase, catalytic domain [PS51898] (30-86)
  IPR011010 DNA breaking-rejoining enzyme, catalytic core [SSF56349] (4-82)
  IPR013762 Integrase-like, catalytic domain superfamily [G3DSA:1.10.443.10] (24-85)

Foldseek 3Di:
DVQVVCVVVVVDVDRPCPPDDDPPPPPPVPVPDDDDPVNLVVLVCVLVVDDHDLVSQLVNCCSPPVDDSVRSVPDDPVNDDPDDDD